Protein AF-A0AAV5YPV1-F1 (afdb_monomer_lite)

Foldseek 3Di:
DDDDDDDDDDDDDPPPPPPPPPPPPPDWDKDKDKFKFFFPDPDPVSVVVQVVVRVVVRCVVLVVVQFNDKDWPDWDDDDRMIMTIIMTTHPVPPPPPDDDDDDPPPPDDDDDDDD

Sequence (115 aa):
MRRGIIALTAAGAAAGTLLWGTLAPAFAAMAAIETLQALEDESDEAVDAAIERAVQAAVRGALAMGLPQVELRGARLLRGAVSVQILARDAESQASDGEEPAGAVAPDPPGKPTL

Secondary structure (DSSP, 8-state):
-----------------------------EEEEEEEEE-SSSSHHHHHHHHHHHHHHHHHHHHHTT--EEEEEEEEEETTEEEEEEEEE-GGG------------PPPPPPP---

Structure (mmCIF, N/CA/C/O backbone):
data_AF-A0AAV5YPV1-F1
#
_entry.id   AF-A0AAV5YPV1-F1
#
loop_
_atom_site.group_PDB
_atom_site.id
_atom_site.type_symbol
_atom_site.label_atom_id
_atom_site.label_alt_id
_atom_site.label_comp_id
_atom_site.label_asym_id
_atom_site.label_entity_id
_atom_site.label_seq_id
_atom_site.pdbx_PDB_ins_code
_atom_site.Cartn_x
_atom_site.Cartn_y
_atom_site.Cartn_z
_atom_site.occupancy
_atom_site.B_iso_or_equiv
_atom_site.auth_seq_id
_atom_site.auth_comp_id
_atom_site.auth_asym_id
_atom_site.auth_atom_id
_atom_site.pdbx_PDB_model_num
ATOM 1 N N . MET A 1 1 ? 4.473 0.187 -73.351 1.00 40.41 1 MET A N 1
ATOM 2 C CA . MET A 1 1 ? 5.742 0.284 -74.119 1.00 40.41 1 MET A CA 1
ATOM 3 C C . MET A 1 1 ? 6.118 1.767 -74.127 1.00 40.41 1 MET A C 1
ATOM 5 O O . MET A 1 1 ? 5.260 2.524 -74.529 1.00 40.41 1 MET A O 1
ATOM 9 N N . ARG A 1 2 ? 7.233 2.329 -73.643 1.00 38.00 2 ARG A N 1
ATOM 10 C CA . ARG A 1 2 ? 8.569 1.931 -73.149 1.00 38.00 2 ARG A CA 1
ATOM 11 C C . ARG A 1 2 ? 8.907 2.939 -72.016 1.00 38.00 2 ARG A C 1
ATOM 13 O O . ARG A 1 2 ? 8.740 4.129 -72.229 1.00 38.00 2 ARG A O 1
ATOM 20 N N . ARG A 1 3 ? 9.103 2.532 -70.756 1.00 43.88 3 ARG A N 1
ATOM 21 C CA . ARG A 1 3 ? 10.406 2.286 -70.089 1.00 43.88 3 ARG A CA 1
ATOM 22 C C . ARG A 1 3 ? 11.463 3.375 -70.348 1.00 43.88 3 ARG A C 1
ATOM 24 O O . ARG A 1 3 ? 12.297 3.216 -71.231 1.00 43.88 3 ARG A O 1
ATOM 31 N N . GLY A 1 4 ? 11.419 4.444 -69.548 1.00 43.69 4 GLY A N 1
ATOM 32 C CA . GLY A 1 4 ? 12.548 5.350 -69.327 1.00 43.69 4 GLY A CA 1
ATOM 33 C C . GLY A 1 4 ? 13.468 4.753 -68.263 1.00 43.69 4 GLY A C 1
ATOM 34 O O . GLY A 1 4 ? 13.052 4.539 -67.128 1.00 43.69 4 GLY A O 1
ATOM 35 N N . ILE A 1 5 ? 14.679 4.401 -68.674 1.00 50.38 5 ILE A N 1
ATOM 36 C CA . ILE A 1 5 ? 15.726 3.785 -67.860 1.00 50.38 5 ILE A CA 1
ATOM 37 C C . ILE A 1 5 ? 16.414 4.924 -67.098 1.00 50.38 5 ILE A C 1
ATOM 39 O O . ILE A 1 5 ? 17.086 5.746 -67.714 1.00 50.38 5 ILE A O 1
ATOM 43 N N . ILE A 1 6 ? 16.211 5.006 -65.779 1.00 52.81 6 ILE A N 1
ATOM 44 C CA . ILE A 1 6 ? 16.976 5.917 -64.920 1.00 52.81 6 ILE A CA 1
ATOM 45 C C . ILE A 1 6 ? 18.369 5.310 -64.774 1.00 52.81 6 ILE A C 1
ATOM 47 O O . ILE A 1 6 ? 18.527 4.195 -64.277 1.00 52.81 6 ILE A O 1
ATOM 51 N N . ALA A 1 7 ? 19.355 6.036 -65.295 1.00 45.69 7 ALA A N 1
ATOM 52 C CA . ALA A 1 7 ? 20.758 5.678 -65.267 1.00 45.69 7 ALA A CA 1
ATOM 53 C C . ALA A 1 7 ? 21.234 5.505 -63.817 1.00 45.69 7 ALA A C 1
ATOM 55 O O . ALA A 1 7 ? 21.249 6.444 -63.023 1.00 45.69 7 ALA A O 1
ATOM 56 N N . LEU A 1 8 ? 21.611 4.271 -63.494 1.00 52.50 8 LEU A N 1
ATOM 57 C CA . LEU A 1 8 ? 22.325 3.896 -62.287 1.00 52.50 8 LEU A CA 1
ATOM 58 C C . LEU A 1 8 ? 23.812 4.184 -62.529 1.00 52.50 8 LEU A C 1
ATOM 60 O O . LEU A 1 8 ? 24.491 3.408 -63.198 1.00 52.50 8 LEU A O 1
ATOM 64 N N . THR A 1 9 ? 24.318 5.292 -61.993 1.00 48.25 9 THR A N 1
ATOM 65 C CA . THR A 1 9 ? 25.759 5.576 -61.950 1.00 48.25 9 THR A CA 1
ATOM 66 C C . THR A 1 9 ? 26.203 5.833 -60.518 1.00 48.25 9 THR A C 1
ATOM 68 O O . THR A 1 9 ? 26.030 6.916 -59.977 1.00 48.25 9 THR A O 1
ATOM 71 N N . ALA A 1 10 ? 26.747 4.754 -59.954 1.00 39.56 10 ALA A N 1
ATOM 72 C CA . ALA A 1 10 ? 27.962 4.671 -59.153 1.00 39.56 10 ALA A CA 1
ATOM 73 C C . ALA A 1 10 ? 28.146 5.590 -57.928 1.00 39.56 10 ALA A C 1
ATOM 75 O O . ALA A 1 10 ? 28.398 6.782 -58.032 1.00 39.56 10 ALA A O 1
ATOM 76 N N . ALA A 1 11 ? 28.250 4.902 -56.787 1.00 48.66 11 ALA A N 1
ATOM 77 C CA . ALA A 1 11 ? 29.329 5.076 -55.818 1.00 48.66 11 ALA A CA 1
ATOM 78 C C . ALA A 1 11 ? 29.389 6.414 -55.059 1.00 48.66 11 ALA A C 1
ATOM 80 O O . ALA A 1 11 ? 30.172 7.307 -55.363 1.00 48.66 11 ALA A O 1
ATOM 81 N N . GLY A 1 12 ? 28.657 6.465 -53.948 1.00 39.34 12 GLY A N 1
ATOM 82 C CA . GLY A 1 12 ? 28.957 7.331 -52.812 1.00 39.34 12 GLY A CA 1
ATOM 83 C C . GLY A 1 12 ? 28.382 6.683 -51.559 1.00 39.34 12 GLY A C 1
ATOM 84 O O . GLY A 1 12 ? 27.178 6.473 -51.479 1.00 39.34 12 GLY A O 1
ATOM 85 N N . ALA A 1 13 ? 29.240 6.265 -50.633 1.00 48.97 13 ALA A N 1
ATOM 86 C CA . ALA A 1 13 ? 28.905 5.436 -49.480 1.00 48.97 13 ALA A CA 1
ATOM 87 C C . ALA A 1 13 ? 27.855 6.085 -48.554 1.00 48.97 13 ALA A C 1
ATOM 89 O O . ALA A 1 13 ? 28.193 6.861 -47.667 1.00 48.97 13 ALA A O 1
ATOM 90 N N . ALA A 1 14 ? 26.581 5.726 -48.707 1.00 48.28 14 ALA A N 1
ATOM 91 C CA . ALA A 1 14 ? 25.537 6.031 -47.730 1.00 48.28 14 ALA A CA 1
ATOM 92 C C . ALA A 1 14 ? 25.457 4.907 -46.680 1.00 48.28 14 ALA A C 1
ATOM 94 O O . ALA A 1 14 ? 24.427 4.269 -46.499 1.00 48.28 14 ALA A O 1
ATOM 95 N N . ALA A 1 15 ? 26.580 4.634 -46.014 1.00 53.16 15 ALA A N 1
ATOM 96 C CA . ALA A 1 15 ? 26.650 3.769 -44.837 1.00 53.16 15 ALA A CA 1
ATOM 97 C C . ALA A 1 15 ? 26.890 4.639 -43.594 1.00 53.16 15 ALA A C 1
ATOM 99 O O . ALA A 1 15 ? 27.863 4.475 -42.870 1.00 53.16 15 ALA A O 1
ATOM 100 N N . GLY A 1 16 ? 26.023 5.628 -43.388 1.00 51.25 16 GLY A N 1
ATOM 101 C CA . GLY A 1 16 ? 25.938 6.374 -42.138 1.00 51.25 16 GLY A CA 1
ATOM 102 C C . GLY A 1 16 ? 24.796 5.796 -41.324 1.00 51.25 16 GLY A C 1
ATOM 103 O O . GLY A 1 16 ? 23.721 6.385 -41.273 1.00 51.25 16 GLY A O 1
ATOM 104 N N . THR A 1 17 ? 24.984 4.601 -40.766 1.00 62.47 17 THR A N 1
ATOM 105 C CA . THR A 1 17 ? 24.064 4.041 -39.775 1.00 62.47 17 THR A CA 1
ATOM 106 C C . THR A 1 17 ? 23.865 5.077 -38.674 1.00 62.47 17 THR A C 1
ATOM 108 O O . THR A 1 17 ? 24.807 5.400 -37.951 1.00 62.47 17 THR A O 1
ATOM 111 N N . LEU A 1 18 ? 22.646 5.610 -38.577 1.00 58.12 18 LEU A N 1
ATOM 112 C CA . LEU A 1 18 ? 22.163 6.391 -37.446 1.00 58.12 18 LEU A CA 1
ATOM 113 C C . LEU A 1 18 ? 22.217 5.491 -36.200 1.00 58.12 18 LEU A C 1
ATOM 115 O O . LEU A 1 18 ? 21.243 4.843 -35.837 1.00 58.12 18 LEU A O 1
ATOM 119 N N . LEU A 1 19 ? 23.384 5.402 -35.572 1.00 57.78 19 LEU A N 1
ATOM 120 C CA . LEU A 1 19 ? 23.563 4.764 -34.276 1.00 57.78 19 LEU A CA 1
ATOM 121 C C . LEU A 1 19 ? 24.031 5.821 -33.279 1.00 57.78 19 LEU A C 1
ATOM 123 O O . LEU A 1 19 ? 25.057 5.688 -32.622 1.00 57.78 19 LEU A O 1
ATOM 127 N N . TRP A 1 20 ? 23.255 6.901 -33.177 1.00 57.22 20 TRP A N 1
ATOM 128 C CA . TRP A 1 20 ? 23.316 7.784 -32.019 1.00 57.22 20 TRP A CA 1
ATOM 129 C C . TRP A 1 20 ? 22.537 7.104 -30.892 1.00 57.22 20 TRP A C 1
ATOM 131 O O . TRP A 1 20 ? 21.421 7.485 -30.550 1.00 57.22 20 TRP A O 1
ATOM 141 N N . GLY A 1 21 ? 23.097 6.005 -30.381 1.00 57.47 21 GLY A N 1
ATOM 142 C CA . GLY A 1 21 ? 22.636 5.407 -29.141 1.00 57.47 21 GLY A CA 1
ATOM 143 C C . GLY A 1 21 ? 22.772 6.469 -28.065 1.00 57.47 21 GLY A C 1
ATOM 144 O O . GLY A 1 21 ? 23.879 6.889 -27.732 1.00 57.47 21 GLY A O 1
ATOM 145 N N . THR A 1 22 ? 21.647 6.967 -27.571 1.00 59.91 22 THR A N 1
ATOM 146 C CA . THR A 1 22 ? 21.630 7.830 -26.402 1.00 59.91 22 THR A CA 1
ATOM 147 C C . THR A 1 22 ? 22.144 6.992 -25.239 1.00 59.91 22 THR A C 1
ATOM 149 O O . THR A 1 22 ? 21.383 6.225 -24.650 1.00 59.91 22 THR A O 1
ATOM 152 N N . LEU A 1 23 ? 23.431 7.117 -24.904 1.00 59.09 23 LEU A N 1
ATOM 153 C CA . LEU A 1 23 ? 23.886 6.854 -23.544 1.00 59.09 23 LEU A CA 1
ATOM 154 C C . LEU A 1 23 ? 23.209 7.915 -22.670 1.00 59.09 23 LEU A C 1
ATOM 156 O O . LEU A 1 23 ? 23.784 8.959 -22.368 1.00 59.09 23 LEU A O 1
ATOM 160 N N . ALA A 1 24 ? 21.935 7.691 -22.349 1.00 58.56 24 ALA A N 1
ATOM 161 C CA . ALA A 1 24 ? 21.314 8.382 -21.245 1.00 58.56 24 ALA A CA 1
ATOM 162 C C . ALA A 1 24 ? 22.082 7.924 -19.998 1.00 58.56 24 ALA A C 1
ATOM 164 O O . ALA A 1 24 ? 22.263 6.715 -19.821 1.00 58.56 24 ALA A O 1
ATOM 165 N N . PRO A 1 25 ? 22.595 8.849 -19.174 1.00 55.41 25 PRO A N 1
ATOM 166 C CA . PRO A 1 25 ? 23.174 8.468 -17.903 1.00 55.41 25 PRO A CA 1
ATOM 167 C C . PRO A 1 25 ? 22.130 7.652 -17.139 1.00 55.41 25 PRO A C 1
ATOM 169 O O . PRO A 1 25 ? 20.996 8.110 -16.977 1.00 55.41 25 PRO A O 1
ATOM 172 N N . ALA A 1 26 ? 22.504 6.446 -16.708 1.00 61.00 26 ALA A N 1
ATOM 173 C CA . ALA A 1 26 ? 21.716 5.642 -15.786 1.00 61.00 26 ALA A CA 1
ATOM 174 C C . ALA A 1 26 ? 21.719 6.356 -14.426 1.00 61.00 26 ALA A C 1
ATOM 176 O O . ALA A 1 26 ? 22.508 6.055 -13.534 1.00 61.00 26 ALA A O 1
ATOM 177 N N . PHE A 1 27 ? 20.909 7.405 -14.300 1.00 60.97 27 PHE A N 1
ATOM 178 C CA . PHE A 1 27 ? 20.615 7.990 -13.005 1.00 60.97 27 PHE A CA 1
ATOM 179 C C . PHE A 1 27 ? 19.839 6.941 -12.219 1.00 60.97 27 PHE A C 1
ATOM 181 O O . PHE A 1 27 ? 18.788 6.497 -12.676 1.00 60.97 27 PHE A O 1
ATOM 188 N N . ALA A 1 28 ? 20.366 6.564 -11.054 1.00 70.50 28 ALA A N 1
ATOM 189 C CA . ALA A 1 28 ? 19.666 5.768 -10.057 1.00 70.50 28 ALA A CA 1
ATOM 190 C C . ALA A 1 28 ? 18.233 6.297 -9.893 1.00 70.50 28 ALA A C 1
ATOM 192 O O . ALA A 1 28 ? 18.024 7.382 -9.340 1.00 70.50 28 ALA A O 1
ATOM 193 N N . ALA A 1 29 ? 17.250 5.573 -10.433 1.00 82.44 29 ALA A N 1
ATOM 194 C CA . ALA A 1 29 ? 15.865 6.000 -10.357 1.00 82.44 29 ALA A CA 1
ATOM 195 C C . ALA A 1 29 ? 15.386 5.814 -8.915 1.00 82.44 29 ALA A C 1
ATOM 197 O O . ALA A 1 29 ? 15.504 4.727 -8.347 1.00 82.44 29 ALA A O 1
ATOM 198 N N . MET A 1 30 ? 14.861 6.884 -8.315 1.00 90.19 30 MET A N 1
ATOM 199 C CA . MET A 1 30 ? 14.249 6.855 -6.990 1.00 90.19 30 MET A CA 1
ATOM 200 C C . MET A 1 30 ? 12.898 7.557 -7.007 1.00 90.19 30 MET A C 1
ATOM 202 O O . MET A 1 30 ? 12.737 8.591 -7.656 1.00 90.19 30 MET A O 1
ATOM 206 N N . ALA A 1 31 ? 11.950 7.035 -6.236 1.00 92.88 31 ALA A N 1
ATOM 207 C CA . ALA A 1 31 ? 10.653 7.658 -6.016 1.00 92.88 31 ALA A CA 1
ATOM 208 C C . ALA A 1 31 ? 10.258 7.570 -4.543 1.00 92.88 31 ALA A C 1
ATOM 210 O O . ALA A 1 31 ? 10.273 6.494 -3.946 1.00 92.88 31 ALA A O 1
ATOM 211 N N . ALA A 1 32 ? 9.86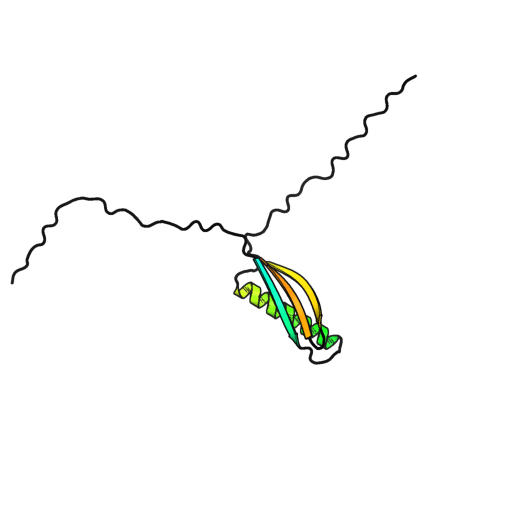3 8.700 -3.962 1.00 94.75 32 ALA A N 1
ATOM 212 C CA . ALA A 1 32 ? 9.136 8.702 -2.701 1.00 94.75 32 ALA A CA 1
ATOM 213 C C . ALA A 1 32 ? 7.649 8.489 -3.004 1.00 94.75 32 ALA A C 1
ATOM 215 O O . ALA A 1 32 ? 7.059 9.249 -3.772 1.00 94.75 32 ALA A O 1
ATOM 216 N N . ILE A 1 33 ? 7.054 7.456 -2.415 1.00 94.69 33 ILE A N 1
ATOM 217 C CA . ILE A 1 33 ? 5.645 7.108 -2.608 1.00 94.69 33 ILE A CA 1
ATOM 218 C C . ILE A 1 33 ? 4.947 7.281 -1.269 1.00 94.69 33 ILE A C 1
ATOM 220 O O . ILE A 1 33 ? 5.314 6.641 -0.284 1.00 94.69 33 ILE A O 1
ATOM 224 N N . GLU A 1 34 ? 3.935 8.140 -1.245 1.00 96.38 34 GLU A N 1
ATOM 225 C CA . GLU A 1 34 ? 3.046 8.313 -0.103 1.00 96.38 34 GLU A CA 1
ATOM 226 C C . GLU A 1 34 ? 1.676 7.731 -0.445 1.00 96.38 34 GLU A C 1
ATOM 228 O O . GLU A 1 34 ? 1.116 8.000 -1.508 1.00 96.38 34 GLU A O 1
ATOM 233 N N . THR A 1 35 ? 1.153 6.890 0.440 1.00 96.25 35 THR A N 1
ATOM 234 C CA . THR A 1 35 ? -0.139 6.226 0.278 1.00 96.25 35 THR A CA 1
ATOM 235 C C . THR A 1 35 ? -1.016 6.515 1.478 1.00 96.25 35 THR A C 1
ATOM 237 O O . THR A 1 35 ? -0.623 6.264 2.613 1.00 96.25 35 THR A O 1
ATOM 240 N N . LEU A 1 36 ? -2.223 7.007 1.210 1.00 96.44 36 LEU A N 1
ATOM 241 C CA . LEU A 1 36 ? -3.242 7.270 2.216 1.00 96.44 36 LEU A CA 1
ATOM 242 C C . LEU A 1 36 ? -4.292 6.152 2.191 1.00 96.44 36 LEU A C 1
ATOM 244 O O . LEU A 1 36 ? -4.778 5.786 1.118 1.00 96.44 36 LEU A O 1
ATOM 248 N N . GLN A 1 37 ? -4.658 5.629 3.356 1.00 96.44 37 GLN A N 1
ATOM 249 C CA . GLN A 1 37 ? -5.767 4.690 3.531 1.00 96.44 37 GLN A CA 1
ATOM 250 C C . GLN A 1 37 ? -6.713 5.178 4.618 1.00 96.44 37 GLN A C 1
ATOM 252 O O . GLN A 1 37 ? -6.273 5.585 5.687 1.00 96.44 37 GLN A O 1
ATOM 257 N N . ALA A 1 38 ? -8.014 5.133 4.339 1.00 95.06 38 ALA A N 1
ATOM 258 C CA . ALA A 1 38 ? -9.034 5.457 5.326 1.00 95.06 38 ALA A CA 1
ATOM 259 C C . ALA A 1 38 ? -9.135 4.355 6.390 1.00 95.06 38 ALA A C 1
ATOM 261 O O . ALA A 1 38 ? -8.988 3.166 6.080 1.00 95.06 38 ALA A O 1
ATOM 262 N N . LEU A 1 39 ? -9.408 4.774 7.624 1.00 94.88 39 LEU A N 1
ATOM 263 C CA . LEU A 1 39 ? -9.773 3.885 8.721 1.00 94.88 39 LEU A CA 1
ATOM 264 C C . LEU A 1 39 ? -11.269 3.585 8.667 1.00 94.88 39 LEU A C 1
ATOM 266 O O . LEU A 1 39 ? -12.073 4.459 8.348 1.00 94.88 39 LEU A O 1
ATOM 270 N N . GLU A 1 40 ? -11.623 2.344 8.985 1.00 89.75 40 GLU A N 1
ATOM 271 C CA . GLU A 1 40 ? -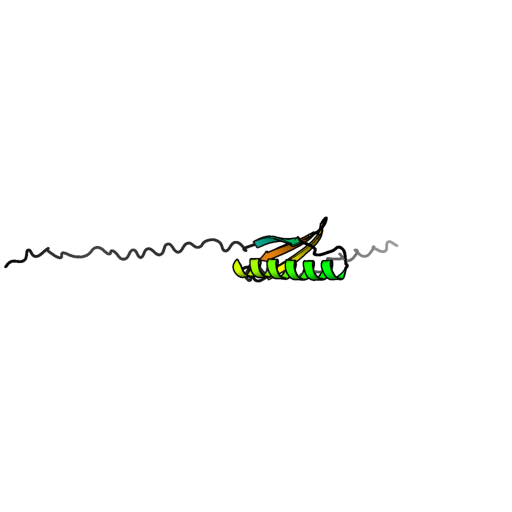13.021 1.921 9.115 1.00 89.75 40 GLU A CA 1
ATOM 272 C C . GLU A 1 40 ? -13.588 2.351 10.473 1.00 89.75 40 GLU A C 1
ATOM 274 O O . GLU A 1 40 ? -14.703 2.867 10.547 1.00 89.75 40 GLU A O 1
ATOM 279 N N . ASP A 1 41 ? -12.775 2.222 11.521 1.00 92.00 41 ASP A N 1
ATOM 280 C CA . ASP A 1 41 ? -13.016 2.719 12.871 1.00 92.00 41 ASP A CA 1
ATOM 281 C C . ASP A 1 41 ? -11.678 3.027 13.581 1.00 92.00 41 ASP A C 1
ATOM 283 O O . ASP A 1 41 ? -10.612 2.966 12.967 1.00 92.00 41 ASP A O 1
ATOM 287 N N . GLU A 1 42 ? -11.739 3.426 14.855 1.00 89.19 42 GLU A N 1
ATOM 288 C CA . GLU A 1 42 ? -10.568 3.776 15.678 1.00 89.19 42 GLU A CA 1
ATOM 289 C C . GLU A 1 42 ? -10.025 2.589 16.502 1.00 89.19 42 GLU A C 1
ATOM 291 O O . GLU A 1 42 ? -9.306 2.806 17.477 1.00 89.19 42 GLU A O 1
ATOM 296 N N . SER A 1 43 ? -10.374 1.346 16.154 1.00 94.00 43 SER A N 1
ATOM 297 C CA . SER A 1 43 ? -9.785 0.160 16.785 1.00 94.00 43 SER A CA 1
ATOM 298 C C . SER A 1 43 ? -8.347 -0.074 16.323 1.00 94.00 43 SER A C 1
ATOM 300 O O . SER A 1 43 ? -7.962 0.286 15.205 1.00 94.00 43 SER A O 1
ATOM 302 N N . ASP A 1 44 ? -7.561 -0.726 17.177 1.00 94.81 44 ASP A N 1
ATOM 303 C CA . ASP A 1 44 ? -6.187 -1.112 16.855 1.00 94.81 44 ASP A CA 1
ATOM 304 C C . ASP A 1 44 ? -6.164 -2.077 15.655 1.00 94.81 44 ASP A C 1
ATOM 306 O O . ASP A 1 44 ? -5.340 -1.933 14.751 1.00 94.81 44 ASP A O 1
ATOM 310 N N . GLU A 1 45 ? -7.135 -2.991 15.563 1.00 95.94 45 GLU A N 1
ATOM 311 C CA . GLU A 1 45 ? -7.273 -3.906 14.428 1.00 95.94 45 GLU A CA 1
ATOM 312 C C . GLU A 1 45 ? -7.529 -3.168 13.103 1.00 95.94 45 GLU A C 1
ATOM 314 O O . GLU A 1 45 ? -6.964 -3.530 12.065 1.00 95.94 45 GLU A O 1
ATOM 319 N N . ALA A 1 46 ? -8.357 -2.118 13.114 1.00 94.25 46 ALA A N 1
ATOM 320 C CA . ALA A 1 46 ? -8.613 -1.312 11.923 1.00 94.25 46 ALA A CA 1
ATOM 321 C C . ALA A 1 46 ? -7.385 -0.491 11.509 1.00 94.25 46 ALA A C 1
ATOM 323 O O . ALA A 1 46 ? -7.136 -0.326 10.308 1.00 94.25 46 ALA A O 1
ATOM 324 N N . VAL A 1 47 ? -6.603 -0.005 12.479 1.00 95.31 47 VAL A N 1
ATOM 325 C CA . VAL A 1 47 ? -5.326 0.680 12.230 1.00 95.31 47 VAL A CA 1
ATOM 326 C C . VAL A 1 47 ? -4.344 -0.271 11.549 1.00 95.31 47 VAL A C 1
ATOM 328 O O . VAL A 1 47 ? -3.810 0.071 10.490 1.00 95.31 47 VAL A O 1
ATOM 331 N N . ASP A 1 48 ? -4.151 -1.470 12.096 1.00 96.00 48 ASP A N 1
ATOM 332 C CA . ASP A 1 48 ? -3.222 -2.466 11.556 1.00 96.00 48 ASP A CA 1
ATOM 333 C C . ASP A 1 48 ? -3.613 -2.888 10.136 1.00 96.00 48 ASP A C 1
ATOM 335 O O . ASP A 1 48 ? -2.787 -2.864 9.215 1.00 96.00 48 ASP A O 1
ATOM 339 N N . ALA A 1 49 ? -4.900 -3.165 9.912 1.00 96.25 49 ALA A N 1
ATOM 340 C CA . ALA A 1 49 ? -5.415 -3.498 8.589 1.00 96.25 49 ALA A CA 1
ATOM 341 C C . ALA A 1 49 ? -5.242 -2.343 7.584 1.00 96.25 49 ALA A C 1
ATOM 343 O O . ALA A 1 49 ? -4.973 -2.574 6.400 1.00 96.25 49 ALA A O 1
ATOM 344 N N . ALA A 1 50 ? -5.403 -1.089 8.019 1.00 96.25 50 ALA A N 1
ATOM 345 C CA . ALA A 1 50 ? -5.194 0.080 7.167 1.00 96.25 50 ALA A CA 1
ATOM 346 C C . ALA A 1 50 ? -3.711 0.274 6.811 1.00 96.25 50 ALA A C 1
ATOM 348 O O . ALA A 1 50 ? -3.404 0.589 5.656 1.00 96.25 50 ALA A O 1
ATOM 349 N N . ILE A 1 51 ? -2.798 0.044 7.762 1.00 96.38 51 ILE A N 1
ATOM 350 C CA . ILE A 1 51 ? -1.347 0.072 7.525 1.00 96.38 51 ILE A CA 1
ATOM 351 C C . ILE A 1 51 ? -0.963 -0.994 6.499 1.00 96.38 51 ILE A C 1
ATOM 353 O O . ILE A 1 51 ? -0.296 -0.669 5.515 1.00 96.38 51 ILE A O 1
ATOM 357 N N . GLU A 1 52 ? -1.412 -2.239 6.673 1.00 97.06 52 GLU A N 1
ATOM 358 C CA . GLU A 1 52 ? -1.105 -3.337 5.748 1.00 97.06 52 GLU A CA 1
ATOM 359 C C . GLU A 1 52 ? -1.566 -3.008 4.320 1.00 97.06 52 GLU A C 1
ATOM 361 O O . GLU A 1 52 ? -0.785 -3.087 3.364 1.00 97.06 52 GLU A O 1
ATOM 366 N N . ARG A 1 53 ? -2.814 -2.543 4.176 1.00 97.25 53 ARG A N 1
ATOM 367 C CA . ARG A 1 53 ? -3.371 -2.114 2.885 1.00 97.25 53 ARG A CA 1
ATOM 368 C C . ARG A 1 53 ? -2.563 -0.977 2.261 1.00 97.25 53 ARG A C 1
ATOM 370 O O . ARG A 1 53 ? -2.303 -1.005 1.054 1.00 97.25 53 ARG A O 1
ATOM 377 N N . ALA A 1 54 ? -2.154 0.008 3.061 1.00 96.75 54 ALA A N 1
ATOM 378 C CA . ALA A 1 54 ? -1.375 1.151 2.595 1.00 96.75 54 ALA A CA 1
ATOM 379 C C . ALA A 1 54 ? 0.015 0.724 2.108 1.00 96.75 54 ALA A C 1
ATOM 381 O O . ALA A 1 54 ? 0.421 1.111 1.011 1.00 96.75 54 ALA A O 1
ATOM 382 N N . VAL A 1 55 ? 0.714 -0.125 2.867 1.00 97.25 55 VAL A N 1
ATOM 383 C CA . VAL A 1 55 ? 2.019 -0.683 2.477 1.00 97.25 55 VAL A CA 1
ATOM 384 C C . VAL A 1 55 ? 1.890 -1.485 1.184 1.00 97.25 55 VAL A C 1
ATOM 386 O O . VAL A 1 55 ? 2.647 -1.259 0.240 1.00 97.25 55 VAL A O 1
ATOM 389 N N . GLN A 1 56 ? 0.907 -2.381 1.087 1.00 97.44 56 GLN A N 1
ATOM 390 C CA . GLN A 1 56 ? 0.718 -3.217 -0.099 1.00 97.44 56 GLN A CA 1
ATOM 391 C C . GLN A 1 56 ? 0.390 -2.387 -1.351 1.00 97.44 56 GLN A C 1
ATOM 393 O O . GLN A 1 56 ? 0.837 -2.704 -2.458 1.00 97.44 56 GLN A O 1
ATOM 398 N N . ALA A 1 57 ? -0.396 -1.319 -1.208 1.00 97.38 57 ALA A N 1
ATOM 399 C CA . ALA A 1 57 ? -0.672 -0.384 -2.294 1.00 97.38 57 ALA A CA 1
ATOM 400 C C . ALA A 1 57 ? 0.583 0.406 -2.704 1.00 97.38 57 ALA A C 1
ATOM 402 O O . ALA A 1 57 ? 0.877 0.479 -3.899 1.00 97.38 57 ALA A O 1
ATOM 403 N N . ALA A 1 58 ? 1.360 0.905 -1.740 1.00 96.75 58 ALA A N 1
ATOM 404 C CA . ALA A 1 58 ? 2.606 1.620 -2.004 1.00 96.75 58 ALA A CA 1
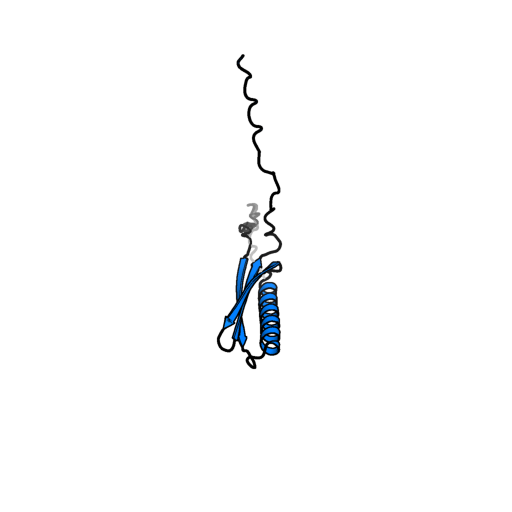ATOM 405 C C . ALA A 1 58 ? 3.620 0.736 -2.754 1.00 96.75 58 ALA A C 1
ATOM 407 O O . ALA A 1 58 ? 4.148 1.139 -3.792 1.00 96.75 58 ALA A O 1
ATOM 408 N N . VAL A 1 59 ? 3.831 -0.503 -2.291 1.00 96.69 59 VAL A N 1
ATOM 409 C CA . VAL A 1 59 ? 4.734 -1.481 -2.926 1.00 96.69 59 VAL A CA 1
ATOM 410 C C . VAL A 1 59 ? 4.277 -1.822 -4.344 1.00 96.69 59 VAL A C 1
ATOM 412 O O . VAL A 1 59 ? 5.095 -1.858 -5.260 1.00 96.69 59 VAL A O 1
ATOM 415 N N . ARG A 1 60 ? 2.972 -2.018 -4.577 1.00 96.81 60 ARG A N 1
ATOM 416 C CA . ARG A 1 60 ? 2.457 -2.226 -5.943 1.00 96.81 60 ARG A CA 1
ATOM 417 C C . ARG A 1 60 ? 2.718 -1.025 -6.847 1.00 96.81 60 ARG A C 1
ATOM 419 O O . ARG A 1 60 ? 3.072 -1.224 -8.005 1.00 96.81 60 ARG A O 1
ATOM 426 N N . GLY A 1 61 ? 2.582 0.194 -6.325 1.00 94.56 61 GLY A N 1
ATOM 427 C CA . GLY A 1 61 ? 2.948 1.415 -7.043 1.00 94.56 61 GLY A CA 1
ATOM 428 C C . GLY A 1 61 ? 4.430 1.439 -7.422 1.00 94.56 61 GLY A C 1
ATOM 429 O O . GLY A 1 61 ? 4.760 1.712 -8.572 1.00 94.56 61 GLY A O 1
ATOM 430 N N . ALA A 1 62 ? 5.315 1.075 -6.490 1.00 95.81 62 ALA A N 1
ATOM 431 C CA . ALA A 1 62 ? 6.754 0.970 -6.739 1.00 95.81 62 ALA A CA 1
ATOM 432 C C . ALA A 1 62 ? 7.076 -0.039 -7.853 1.00 95.81 62 ALA A C 1
ATOM 434 O O . ALA A 1 62 ? 7.777 0.287 -8.811 1.00 95.81 62 ALA A O 1
ATOM 435 N N . LEU A 1 63 ? 6.488 -1.236 -7.782 1.00 95.19 63 LEU A N 1
ATOM 436 C CA . LEU A 1 63 ? 6.670 -2.283 -8.790 1.00 95.19 63 LEU A CA 1
ATOM 437 C C . LEU A 1 63 ? 6.131 -1.870 -10.164 1.00 95.19 63 LEU A C 1
ATOM 439 O O . LEU A 1 63 ? 6.781 -2.128 -11.174 1.00 95.19 63 LEU A O 1
ATOM 443 N N . ALA A 1 64 ? 4.984 -1.187 -10.215 1.00 95.31 64 ALA A N 1
ATOM 444 C CA . ALA A 1 64 ? 4.423 -0.661 -11.460 1.00 95.31 64 ALA A CA 1
ATOM 445 C C . ALA A 1 64 ? 5.317 0.409 -12.113 1.00 95.31 64 ALA A C 1
ATOM 447 O O . ALA A 1 64 ? 5.263 0.592 -13.327 1.00 95.31 64 ALA A O 1
ATOM 448 N N . MET A 1 65 ? 6.154 1.087 -11.322 1.00 93.50 65 MET A N 1
ATOM 449 C CA . MET A 1 65 ? 7.164 2.036 -11.801 1.00 93.50 65 MET A CA 1
ATOM 450 C C . MET A 1 65 ? 8.514 1.382 -12.129 1.00 93.50 65 MET A C 1
ATOM 452 O O . MET A 1 65 ? 9.435 2.085 -12.532 1.00 93.50 65 MET A O 1
ATOM 456 N N . GLY A 1 66 ? 8.653 0.062 -11.964 1.00 93.19 66 GLY A N 1
ATOM 457 C CA . GLY A 1 66 ? 9.924 -0.634 -12.173 1.00 93.19 66 GLY A CA 1
ATOM 458 C C . GLY A 1 66 ? 10.960 -0.356 -11.082 1.00 93.19 66 GLY A C 1
ATOM 459 O O . GLY A 1 66 ? 12.151 -0.442 -11.348 1.00 93.19 66 GLY A O 1
ATOM 460 N N . LEU A 1 67 ? 10.522 -0.018 -9.865 1.00 94.56 67 LEU A N 1
ATOM 461 C CA . LEU A 1 67 ? 11.386 0.277 -8.719 1.00 94.56 67 LEU A CA 1
ATOM 462 C C . LEU A 1 67 ? 11.256 -0.842 -7.667 1.00 94.56 67 LEU A C 1
ATOM 464 O O . LEU A 1 67 ? 10.453 -0.720 -6.738 1.00 94.56 67 LEU A O 1
ATOM 468 N N . PRO A 1 68 ? 11.972 -1.973 -7.822 1.00 92.00 68 PRO A N 1
ATOM 469 C CA . PRO A 1 68 ? 11.765 -3.165 -7.000 1.00 92.00 68 PRO A CA 1
ATOM 470 C C . PRO A 1 68 ? 12.350 -3.067 -5.588 1.00 92.00 68 PRO A C 1
ATOM 472 O O . PRO A 1 68 ? 11.928 -3.820 -4.711 1.00 92.00 68 PRO A O 1
ATOM 475 N N . GLN A 1 69 ? 13.314 -2.176 -5.343 1.00 92.69 69 GLN A N 1
ATOM 476 C CA . GLN A 1 69 ? 13.876 -1.992 -4.007 1.00 92.69 69 GLN A CA 1
ATOM 477 C C . GLN A 1 69 ? 13.024 -0.991 -3.241 1.00 92.69 69 GLN A C 1
ATOM 479 O O . GLN A 1 69 ? 12.910 0.159 -3.653 1.00 92.69 69 GLN A O 1
ATOM 484 N N . VAL A 1 70 ? 12.432 -1.411 -2.127 1.00 94.44 70 VAL A N 1
ATOM 485 C CA . VAL A 1 70 ? 11.528 -0.575 -1.333 1.00 94.44 70 VAL A CA 1
ATOM 486 C C . VAL A 1 70 ? 12.014 -0.497 0.105 1.00 94.44 70 VAL A C 1
ATOM 488 O O . VAL A 1 70 ? 12.289 -1.516 0.731 1.00 94.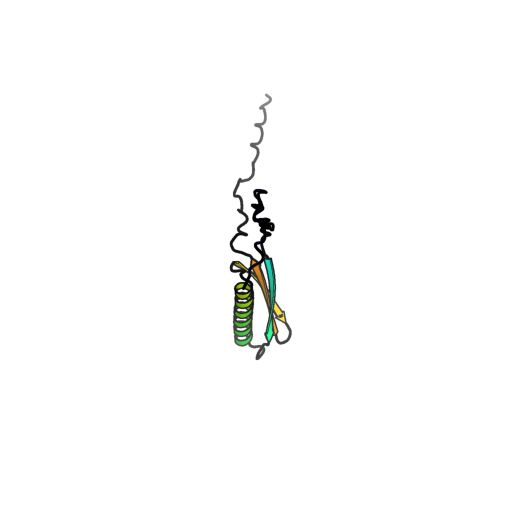44 70 VAL A O 1
ATOM 491 N N . GLU A 1 71 ? 12.058 0.716 0.644 1.00 95.44 71 GLU A N 1
ATOM 492 C CA . GLU A 1 71 ? 12.351 0.986 2.047 1.00 95.44 71 GLU A CA 1
ATOM 493 C C . GLU A 1 71 ? 11.193 1.754 2.685 1.00 95.44 71 GLU A C 1
ATOM 495 O O . GLU A 1 71 ? 10.769 2.797 2.180 1.00 95.44 71 GLU A O 1
ATOM 500 N N . LEU A 1 72 ? 10.684 1.259 3.814 1.00 95.69 72 LEU A N 1
ATOM 501 C CA . LEU A 1 72 ? 9.664 1.957 4.589 1.00 95.69 72 LEU A CA 1
ATOM 502 C C . LEU A 1 72 ? 10.294 3.158 5.303 1.00 95.69 72 LEU A C 1
ATOM 504 O O . LEU A 1 72 ? 11.195 3.000 6.122 1.00 95.69 72 LEU A O 1
ATOM 508 N N . ARG A 1 73 ? 9.812 4.367 5.002 1.00 96.50 73 ARG A N 1
ATOM 509 C CA . ARG A 1 73 ? 10.292 5.614 5.621 1.00 96.50 73 ARG A CA 1
ATOM 510 C C . ARG A 1 73 ? 9.482 6.002 6.845 1.00 96.50 73 ARG A C 1
ATOM 512 O O . ARG A 1 73 ? 10.029 6.590 7.773 1.00 96.50 73 ARG A O 1
ATOM 519 N N . GLY A 1 74 ? 8.201 5.652 6.866 1.00 93.62 74 GLY A N 1
ATOM 520 C CA . GLY A 1 74 ? 7.373 5.827 8.047 1.00 93.62 74 GLY A CA 1
ATOM 521 C C . GLY A 1 74 ? 5.904 5.536 7.799 1.00 93.62 74 GLY A C 1
ATOM 522 O O . GLY A 1 74 ? 5.447 5.441 6.659 1.00 93.62 74 GLY A O 1
ATOM 523 N N . ALA A 1 75 ? 5.169 5.439 8.899 1.00 94.94 75 ALA A N 1
ATOM 524 C CA . ALA A 1 75 ? 3.719 5.396 8.928 1.00 94.94 75 ALA A CA 1
ATOM 525 C C . ALA A 1 75 ? 3.227 6.442 9.933 1.00 94.94 75 ALA A C 1
ATOM 527 O O . ALA A 1 75 ? 3.828 6.630 10.993 1.00 94.94 75 ALA A O 1
ATOM 528 N N . ARG A 1 76 ? 2.162 7.161 9.587 1.00 95.81 76 ARG A N 1
ATOM 529 C CA . ARG A 1 76 ? 1.545 8.180 10.437 1.00 95.81 76 ARG A CA 1
ATOM 530 C C . ARG A 1 76 ? 0.050 7.947 10.505 1.00 95.81 76 ARG A C 1
ATOM 532 O O . ARG A 1 76 ? -0.613 7.883 9.470 1.00 95.81 76 ARG A O 1
ATOM 539 N N . LEU A 1 77 ? -0.469 7.889 11.726 1.00 94.62 77 LEU A N 1
ATOM 540 C CA . LEU A 1 77 ? -1.899 7.944 11.971 1.00 94.62 77 LEU A CA 1
ATOM 541 C C . LEU A 1 77 ? -2.364 9.401 11.871 1.00 94.62 77 LEU A C 1
ATOM 543 O O . LEU A 1 77 ? -1.816 10.304 12.504 1.00 94.62 77 LEU A O 1
ATOM 547 N N . LEU A 1 78 ? -3.362 9.620 11.032 1.00 93.44 78 LEU A N 1
ATOM 548 C CA . LEU A 1 78 ? -4.076 10.870 10.828 1.00 93.44 78 LEU A CA 1
ATO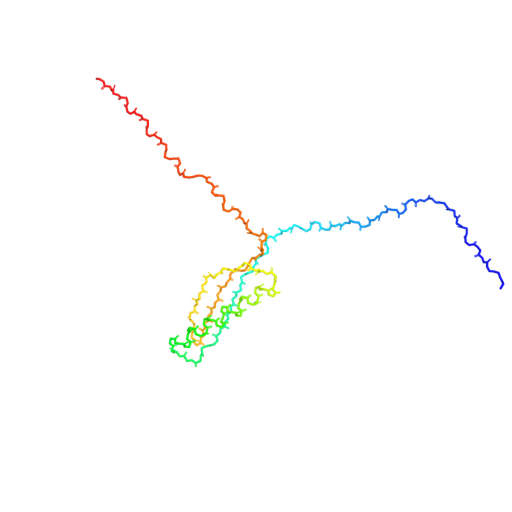M 549 C C . LEU A 1 78 ? -5.497 10.697 11.370 1.00 93.44 78 LEU A C 1
ATOM 551 O O . LEU A 1 78 ? -5.942 9.593 11.682 1.00 93.44 78 LEU A O 1
ATOM 555 N N . ARG A 1 79 ? -6.253 11.792 11.449 1.00 91.19 79 ARG A N 1
ATOM 556 C CA . ARG A 1 79 ? -7.655 11.723 11.866 1.00 91.19 79 ARG A CA 1
ATOM 557 C C . ARG A 1 79 ? -8.470 10.930 10.832 1.00 91.19 79 ARG A C 1
ATOM 559 O O . ARG A 1 79 ? -8.774 11.459 9.766 1.00 91.19 79 ARG A O 1
ATOM 566 N N . GLY A 1 80 ? -8.803 9.680 11.156 1.00 94.50 80 GLY A N 1
ATOM 567 C CA . GLY A 1 80 ? -9.585 8.775 10.304 1.00 94.50 80 GLY A CA 1
ATOM 568 C C . GLY A 1 80 ? -8.821 8.159 9.125 1.00 94.50 80 GLY A C 1
ATOM 569 O O . GLY A 1 80 ? -9.450 7.651 8.199 1.00 94.50 80 GLY A O 1
ATOM 570 N N . ALA A 1 81 ? -7.487 8.219 9.112 1.00 95.69 81 ALA A N 1
ATOM 571 C CA . ALA A 1 81 ? -6.683 7.642 8.036 1.00 95.69 81 ALA A CA 1
ATOM 572 C C . ALA A 1 81 ? -5.266 7.294 8.497 1.00 95.69 81 ALA A C 1
ATOM 574 O O . ALA A 1 81 ? -4.754 7.863 9.453 1.00 95.69 81 ALA A O 1
ATOM 575 N N . VAL A 1 82 ? -4.601 6.412 7.766 1.00 96.25 82 VAL A N 1
ATOM 576 C CA . VAL A 1 82 ? -3.172 6.129 7.887 1.00 96.25 82 VAL A CA 1
ATOM 577 C C . VAL A 1 82 ? -2.476 6.602 6.616 1.00 96.25 82 VAL A C 1
ATOM 579 O O . VAL A 1 82 ? -2.925 6.311 5.507 1.00 96.25 82 VAL A O 1
ATOM 582 N N . SER A 1 83 ? -1.372 7.329 6.775 1.00 96.56 83 SER A N 1
ATOM 583 C CA . SER A 1 83 ? -0.422 7.617 5.697 1.00 96.56 83 SER A CA 1
ATOM 584 C C . SER A 1 83 ? 0.813 6.737 5.862 1.00 96.56 83 SER A C 1
ATOM 586 O O . SER A 1 83 ? 1.400 6.684 6.943 1.00 96.56 83 SER A O 1
ATOM 588 N N . VAL A 1 84 ? 1.222 6.064 4.790 1.00 97.62 84 VAL A N 1
ATOM 589 C CA . VAL A 1 84 ? 2.466 5.294 4.705 1.00 97.62 84 VAL A CA 1
ATOM 590 C C . VAL A 1 84 ? 3.359 5.916 3.646 1.00 97.62 84 VAL A C 1
ATOM 592 O O . VAL A 1 84 ? 2.920 6.163 2.523 1.00 97.62 84 VAL A O 1
ATOM 595 N N . GLN A 1 85 ? 4.626 6.121 3.990 1.00 97.38 85 GLN A N 1
ATOM 596 C CA . GLN A 1 85 ? 5.644 6.611 3.075 1.00 97.38 85 GLN A CA 1
ATOM 597 C C . GLN A 1 85 ? 6.720 5.552 2.859 1.00 97.38 85 GLN A C 1
ATOM 599 O O . GLN A 1 85 ? 7.324 5.059 3.814 1.00 97.38 85 GLN A O 1
ATOM 604 N N . ILE A 1 86 ? 7.011 5.257 1.597 1.00 97.38 86 ILE A N 1
ATOM 605 C CA . ILE A 1 86 ? 8.130 4.408 1.191 1.00 97.38 86 ILE A CA 1
ATOM 606 C C . ILE A 1 86 ? 9.064 5.173 0.254 1.00 97.38 86 ILE A C 1
ATOM 608 O O . ILE A 1 86 ? 8.649 6.100 -0.446 1.00 97.38 86 ILE A O 1
ATOM 612 N N . LEU A 1 87 ? 10.327 4.766 0.220 1.00 96.62 87 LEU A N 1
ATOM 613 C CA . LEU A 1 87 ? 11.271 5.145 -0.820 1.00 96.62 87 LEU A CA 1
ATOM 614 C C . LEU A 1 87 ? 11.538 3.923 -1.693 1.00 96.62 87 LEU A C 1
ATOM 616 O O . LEU A 1 87 ? 12.020 2.907 -1.200 1.00 96.62 87 LEU A O 1
ATOM 620 N N . ALA A 1 88 ? 11.230 4.039 -2.977 1.00 95.81 88 ALA A N 1
ATOM 621 C CA . ALA A 1 88 ? 11.475 3.013 -3.972 1.00 95.81 88 ALA A CA 1
ATOM 622 C C . ALA A 1 88 ? 12.693 3.378 -4.828 1.00 95.81 88 ALA A C 1
ATOM 624 O O . ALA A 1 88 ? 12.894 4.554 -5.140 1.00 95.81 88 ALA A O 1
ATOM 625 N N . ARG A 1 89 ? 13.507 2.386 -5.190 1.00 92.94 89 ARG A N 1
ATOM 626 C CA . ARG A 1 89 ? 14.746 2.536 -5.960 1.00 92.94 89 ARG A CA 1
ATOM 627 C C . ARG A 1 89 ? 14.870 1.424 -6.997 1.00 92.94 89 ARG A C 1
ATOM 629 O O . ARG A 1 89 ? 14.312 0.336 -6.828 1.00 92.94 89 ARG A O 1
ATOM 636 N N . ASP A 1 90 ? 15.614 1.700 -8.056 1.00 89.81 90 ASP A N 1
ATOM 637 C CA . ASP A 1 90 ? 15.979 0.686 -9.042 1.00 89.81 90 ASP A CA 1
ATOM 638 C C . ASP A 1 90 ? 17.071 -0.269 -8.515 1.00 89.81 90 ASP A C 1
ATOM 640 O O . ASP A 1 90 ? 17.883 0.097 -7.662 1.00 89.81 90 ASP A O 1
ATOM 644 N N . ALA A 1 91 ? 17.100 -1.500 -9.030 1.00 73.75 91 ALA A N 1
ATOM 645 C CA . ALA A 1 91 ? 17.987 -2.576 -8.593 1.00 73.75 91 ALA A CA 1
ATOM 646 C C . ALA A 1 91 ? 19.482 -2.270 -8.799 1.00 73.75 91 ALA A C 1
ATOM 648 O O . ALA A 1 91 ? 20.318 -2.740 -8.025 1.00 73.75 91 ALA A O 1
ATOM 649 N N . GLU A 1 92 ? 19.817 -1.448 -9.796 1.00 68.06 92 GLU A N 1
ATOM 650 C CA . GLU A 1 92 ? 21.196 -1.030 -10.087 1.00 68.06 92 GLU A CA 1
ATOM 651 C C . GLU A 1 92 ? 21.718 0.042 -9.111 1.00 68.06 92 GLU A C 1
ATOM 653 O O . GLU A 1 92 ? 22.896 0.386 -9.128 1.00 68.06 92 GLU A O 1
ATOM 658 N N . SER A 1 93 ? 20.864 0.541 -8.208 1.00 58.16 93 SER A N 1
ATOM 659 C CA . SER A 1 93 ? 21.200 1.597 -7.242 1.00 58.16 93 SER A CA 1
ATOM 660 C C . SER A 1 93 ? 21.760 1.078 -5.916 1.00 58.16 93 SER A C 1
ATOM 662 O O . SER A 1 93 ? 21.746 1.822 -4.930 1.00 58.16 93 SER A O 1
ATOM 664 N N . GLN A 1 94 ? 22.260 -0.165 -5.865 1.00 55.69 94 GLN A N 1
ATOM 665 C CA . GLN A 1 94 ? 23.119 -0.594 -4.758 1.00 55.69 94 GLN A CA 1
ATOM 666 C C . GLN A 1 94 ? 24.414 0.219 -4.830 1.00 55.69 94 GLN A C 1
ATOM 668 O O . GLN A 1 94 ? 25.412 -0.200 -5.412 1.00 55.69 94 GLN A O 1
ATOM 673 N N . ALA A 1 95 ? 24.375 1.420 -4.256 1.00 53.53 95 ALA A N 1
ATOM 674 C CA . ALA A 1 95 ? 25.566 2.075 -3.776 1.00 53.53 95 ALA A CA 1
ATOM 675 C C . ALA A 1 95 ? 26.254 1.053 -2.877 1.00 53.53 95 ALA A C 1
ATOM 677 O O . ALA A 1 95 ? 25.672 0.605 -1.891 1.00 53.53 95 ALA A O 1
ATOM 678 N N . SER A 1 96 ? 27.446 0.628 -3.278 1.00 47.03 96 SER A N 1
ATOM 679 C CA . SER A 1 96 ? 28.369 -0.044 -2.390 1.00 47.03 96 SER A CA 1
ATOM 680 C C . SER A 1 96 ? 28.456 0.796 -1.118 1.00 47.03 96 SER A C 1
ATOM 682 O O . SER A 1 96 ? 29.083 1.857 -1.131 1.00 47.03 96 SER A O 1
ATOM 684 N N . ASP A 1 97 ? 27.824 0.346 -0.036 1.00 49.50 97 ASP A N 1
ATOM 685 C CA . ASP A 1 97 ? 28.297 0.688 1.296 1.00 49.50 97 ASP A CA 1
ATOM 686 C C . ASP A 1 97 ? 29.686 0.059 1.376 1.00 49.50 97 ASP A C 1
ATOM 688 O O . ASP A 1 97 ? 29.864 -1.129 1.642 1.00 49.50 97 ASP A O 1
ATOM 692 N N . GLY A 1 98 ? 30.679 0.850 0.975 1.00 39.62 98 GLY A N 1
ATOM 693 C CA . GLY A 1 98 ? 32.071 0.543 1.205 1.00 39.62 98 GLY A CA 1
ATOM 694 C C . GLY A 1 98 ? 32.307 0.549 2.706 1.00 39.62 98 GLY A C 1
ATOM 695 O O . GLY A 1 98 ? 32.604 1.592 3.281 1.00 39.62 98 GLY A O 1
ATOM 696 N N . GLU A 1 99 ? 32.210 -0.627 3.319 1.00 45.75 99 GLU A N 1
ATOM 697 C CA . GLU A 1 99 ? 33.215 -1.070 4.289 1.00 45.75 99 GLU A CA 1
ATOM 698 C C . GLU A 1 99 ? 34.591 -0.708 3.670 1.00 45.75 99 GLU A C 1
ATOM 700 O O . GLU A 1 99 ? 34.860 -1.060 2.522 1.00 45.75 99 GLU A O 1
ATOM 705 N N . GLU A 1 100 ? 35.471 0.117 4.240 1.00 47.91 100 GLU A N 1
ATOM 706 C CA . GLU A 1 100 ? 36.096 0.108 5.567 1.00 47.91 100 GLU A CA 1
ATOM 707 C C . GLU A 1 100 ? 37.063 1.332 5.671 1.00 47.91 100 GLU A C 1
ATOM 709 O O . GLU A 1 100 ? 37.311 1.968 4.640 1.00 47.91 100 GLU A O 1
ATOM 714 N N . PRO A 1 101 ? 37.710 1.656 6.822 1.00 44.66 101 PRO A N 1
ATOM 715 C CA . PRO A 1 101 ? 37.814 0.857 8.044 1.00 44.66 101 PRO A CA 1
ATOM 716 C C . PRO A 1 101 ? 37.482 1.594 9.350 1.00 44.66 101 PRO A C 1
ATOM 718 O O . PRO A 1 101 ? 37.399 2.822 9.446 1.00 44.66 101 PRO A O 1
ATOM 721 N N . ALA A 1 102 ? 37.377 0.763 10.384 1.00 47.38 102 ALA A N 1
ATOM 722 C CA . ALA A 1 102 ? 37.585 1.079 11.785 1.00 47.38 102 ALA A CA 1
ATOM 723 C C . ALA A 1 102 ? 38.539 2.261 12.015 1.00 47.38 102 ALA A C 1
ATOM 725 O O . ALA A 1 102 ? 39.612 2.365 11.416 1.00 47.38 102 ALA A O 1
ATOM 726 N N . GLY A 1 103 ? 38.131 3.129 12.942 1.00 42.84 103 GLY A N 1
ATOM 727 C CA . GLY A 1 103 ? 38.891 4.290 13.363 1.00 42.84 103 GLY A CA 1
ATOM 728 C C . GLY A 1 103 ? 40.368 3.967 13.552 1.00 42.84 103 GLY A C 1
ATOM 729 O O 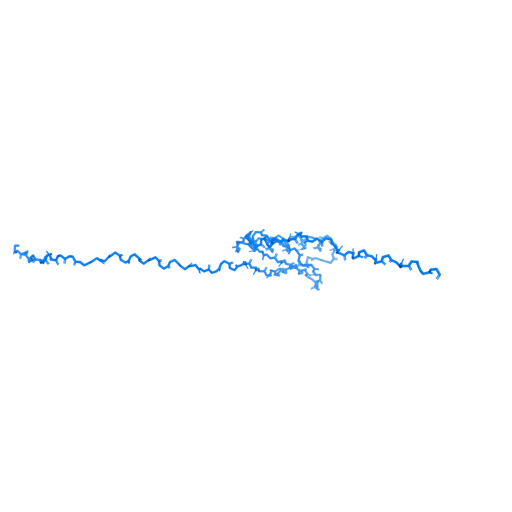. GLY A 1 103 ? 40.742 3.075 14.314 1.00 42.84 103 GLY A O 1
ATOM 730 N N . ALA A 1 104 ? 41.207 4.750 12.881 1.00 49.66 104 ALA A N 1
ATOM 731 C CA . ALA A 1 104 ? 42.582 4.940 13.284 1.00 49.66 104 ALA A CA 1
ATOM 732 C C . ALA A 1 104 ? 42.573 5.542 14.698 1.00 49.66 104 ALA A C 1
ATOM 734 O O . ALA A 1 104 ? 42.615 6.758 14.881 1.00 49.66 104 ALA A O 1
ATOM 735 N N . VAL A 1 105 ? 42.499 4.687 15.718 1.00 56.03 105 VAL A N 1
ATOM 736 C CA . VAL A 1 105 ? 43.059 5.015 17.022 1.00 56.03 105 VAL A CA 1
ATOM 737 C C . VAL A 1 105 ? 44.553 5.118 16.766 1.00 56.03 105 VAL A C 1
ATOM 739 O O . VAL A 1 105 ? 45.251 4.112 16.646 1.00 56.03 105 VAL A O 1
ATOM 742 N N . ALA A 1 106 ? 45.024 6.348 16.582 1.00 55.84 106 ALA A N 1
ATOM 743 C CA . ALA A 1 106 ? 46.442 6.635 16.624 1.00 55.84 106 ALA A CA 1
ATOM 744 C C . ALA A 1 106 ? 46.994 6.028 17.927 1.00 55.84 106 ALA A C 1
ATOM 746 O O . ALA A 1 106 ? 46.442 6.316 18.993 1.00 55.84 106 ALA A O 1
ATOM 747 N N . PRO A 1 107 ? 48.026 5.170 17.884 1.00 53.31 107 PRO A N 1
ATOM 748 C CA . PRO A 1 107 ? 48.694 4.771 19.107 1.00 53.31 107 PRO A CA 1
ATOM 749 C C . PRO A 1 107 ? 49.299 6.024 19.748 1.00 53.31 107 PRO A C 1
ATOM 751 O O . PRO A 1 107 ? 50.039 6.772 19.104 1.00 53.31 107 PRO A O 1
ATOM 754 N N . ASP A 1 108 ? 48.934 6.249 21.008 1.00 56.69 108 ASP A N 1
ATOM 755 C CA . ASP A 1 108 ? 49.523 7.246 21.898 1.00 56.69 108 ASP A CA 1
ATOM 756 C C . ASP A 1 108 ? 51.062 7.147 21.817 1.00 56.69 108 ASP A C 1
ATOM 758 O O . ASP A 1 108 ? 51.608 6.042 21.937 1.00 56.69 108 ASP A O 1
ATOM 762 N N . PRO A 1 109 ? 51.797 8.241 21.537 1.00 66.31 109 PRO A N 1
ATOM 763 C CA . PRO A 1 109 ? 53.248 8.178 21.512 1.00 66.31 109 PRO A CA 1
ATOM 764 C C . PRO A 1 109 ? 53.750 7.883 22.933 1.00 66.31 109 PRO A C 1
ATOM 766 O O . PRO A 1 109 ? 53.397 8.615 23.858 1.00 66.31 109 PRO A O 1
ATOM 769 N N . PRO A 1 110 ? 54.603 6.862 23.139 1.00 59.44 110 PRO A N 1
ATOM 770 C CA . PRO A 1 110 ? 55.067 6.516 24.472 1.00 59.44 110 PRO A CA 1
ATOM 771 C C . PRO A 1 110 ? 55.785 7.713 25.097 1.00 59.44 110 PRO A C 1
ATOM 773 O O . PRO A 1 110 ? 56.778 8.221 24.562 1.00 59.44 110 PRO A O 1
ATOM 776 N N . GLY A 1 111 ? 55.266 8.151 26.246 1.00 52.12 111 GLY A N 1
ATOM 777 C CA . GLY A 1 111 ? 55.919 9.113 27.116 1.00 52.12 111 GLY A CA 1
ATOM 778 C C . GLY A 1 111 ? 57.369 8.697 27.344 1.00 52.12 111 GLY A C 1
ATOM 779 O O . GLY A 1 111 ? 57.661 7.594 27.805 1.00 52.12 111 GLY A O 1
ATOM 780 N N . LYS A 1 112 ? 58.293 9.584 26.978 1.00 52.22 112 LYS A N 1
ATOM 781 C CA . LYS A 1 112 ? 59.712 9.424 27.290 1.00 52.22 112 LYS A CA 1
ATOM 782 C C . LYS A 1 112 ? 59.860 9.388 28.817 1.00 52.22 112 LYS A C 1
ATOM 784 O O . LYS A 1 112 ? 59.388 10.322 29.464 1.00 52.22 112 LYS A O 1
ATOM 789 N N . PRO A 1 113 ? 60.534 8.389 29.409 1.00 52.59 113 PRO A N 1
ATOM 790 C CA . PRO A 1 113 ? 60.979 8.505 30.786 1.00 52.59 113 PRO A CA 1
ATOM 791 C C . PRO A 1 113 ? 62.139 9.504 30.817 1.00 52.59 113 PRO A C 1
ATOM 793 O O . PRO A 1 113 ? 63.224 9.225 30.308 1.00 52.59 113 PRO A O 1
ATOM 796 N N . THR A 1 114 ? 61.916 10.688 31.379 1.00 57.75 114 THR A N 1
ATOM 797 C CA . THR A 1 114 ? 63.016 11.530 31.856 1.00 57.75 114 THR A CA 1
ATOM 798 C C . THR A 1 114 ? 63.276 11.195 33.317 1.00 57.75 114 THR A C 1
ATOM 800 O O . THR A 1 114 ? 62.403 11.389 34.162 1.00 57.75 114 THR A O 1
ATOM 803 N N . LEU A 1 115 ? 64.465 10.622 33.524 1.00 47.22 115 LEU A N 1
ATOM 804 C CA . LEU A 1 115 ? 65.215 10.516 34.776 1.00 47.22 115 LEU A CA 1
ATOM 805 C C . LEU A 1 115 ? 65.314 11.855 35.514 1.00 47.22 115 LEU A C 1
ATOM 807 O O . LEU A 1 115 ? 65.411 12.893 34.818 1.00 47.22 115 LEU A O 1
#

Radius of gyration: 31.56 Å; chains: 1; bounding box: 78×16×109 Å

pLDDT: mean 75.42, std 21.71, range [38.0, 97.62]